Protein AF-A0AAU9UED1-F1 (afdb_monomer_lite)

Organism: Euphydryas editha (NCBI:txid104508)

Foldseek 3Di:
DDPVVVVPADVVNVLPDDDPPDDHPDDDDDQQDKDFDCACPDVVPRHGGDIDHHHDDDDLVPDWDQDPVRDTDSPPDPPPPD

pLDDT: mean 70.94, std 17.63, range [36.66, 94.62]

Structure (mmCIF, N/CA/C/O backbone):
data_AF-A0AAU9UED1-F1
#
_entry.id   AF-A0AAU9UED1-F1
#
loop_
_atom_site.group_PDB
_atom_site.id
_atom_site.type_symbol
_atom_site.label_atom_id
_atom_site.label_alt_id
_atom_site.label_comp_id
_atom_site.label_asym_id
_atom_site.label_entity_id
_atom_site.label_seq_id
_atom_site.pdbx_PDB_ins_code
_atom_site.Cartn_x
_atom_site.Cartn_y
_atom_site.Cartn_z
_atom_site.occupancy
_atom_site.B_iso_or_equiv
_atom_site.auth_seq_id
_atom_site.auth_comp_id
_atom_site.auth_asym_id
_atom_site.auth_atom_id
_atom_site.pdbx_PDB_model_num
ATOM 1 N N . MET A 1 1 ? 22.312 -15.856 -3.903 1.00 48.16 1 MET A N 1
ATOM 2 C CA . MET A 1 1 ? 21.949 -14.925 -4.991 1.00 48.16 1 MET A CA 1
ATOM 3 C C . MET A 1 1 ? 23.047 -13.877 -5.047 1.00 48.16 1 MET A C 1
ATOM 5 O O . MET A 1 1 ? 23.291 -13.249 -4.022 1.00 48.16 1 MET A O 1
ATOM 9 N N . ASN A 1 2 ? 23.819 -13.811 -6.136 1.00 57.75 2 ASN A N 1
ATOM 10 C CA . ASN A 1 2 ? 24.940 -12.869 -6.213 1.00 57.75 2 ASN A CA 1
ATOM 11 C C . ASN A 1 2 ? 24.376 -11.430 -6.305 1.00 57.75 2 ASN A C 1
ATOM 13 O O . ASN A 1 2 ? 23.298 -11.224 -6.859 1.00 57.75 2 ASN A O 1
ATOM 17 N N . GLN A 1 3 ? 25.066 -10.442 -5.733 1.00 54.59 3 GLN A N 1
ATOM 18 C CA . GLN A 1 3 ? 24.602 -9.044 -5.722 1.00 54.59 3 GLN A CA 1
ATOM 19 C C . GLN A 1 3 ? 24.647 -8.358 -7.104 1.00 54.59 3 GLN A C 1
ATOM 21 O O . GLN A 1 3 ? 24.055 -7.295 -7.266 1.00 54.59 3 GLN A O 1
ATOM 26 N N . TYR A 1 4 ? 25.302 -8.965 -8.096 1.00 60.25 4 TYR A N 1
ATOM 27 C CA . TYR A 1 4 ? 25.441 -8.463 -9.466 1.00 60.25 4 TYR A CA 1
ATOM 28 C C . TYR A 1 4 ? 24.252 -8.835 -10.374 1.00 60.25 4 TYR A C 1
ATOM 30 O O . TYR A 1 4 ? 23.964 -8.105 -11.316 1.00 60.25 4 TYR A O 1
ATOM 38 N N . GLU A 1 5 ? 23.503 -9.905 -10.080 1.00 58.03 5 GLU A N 1
ATOM 39 C CA . GLU A 1 5 ? 22.343 -10.323 -10.890 1.00 58.03 5 GLU A CA 1
ATOM 40 C C . GLU A 1 5 ? 21.134 -9.394 -10.720 1.00 58.03 5 GLU A C 1
ATOM 42 O O . GLU A 1 5 ? 20.358 -9.196 -11.652 1.00 58.03 5 GLU A O 1
ATOM 47 N N . ALA A 1 6 ? 20.993 -8.763 -9.550 1.00 55.16 6 ALA A N 1
ATOM 48 C CA . ALA A 1 6 ? 19.930 -7.792 -9.290 1.00 55.16 6 ALA A CA 1
ATOM 49 C C . ALA A 1 6 ? 20.095 -6.488 -10.098 1.00 55.16 6 ALA A C 1
ATOM 51 O O . ALA A 1 6 ? 19.130 -5.743 -10.251 1.00 55.16 6 ALA A O 1
ATOM 52 N N . MET A 1 7 ? 21.294 -6.211 -10.630 1.00 56.19 7 MET A N 1
ATOM 53 C CA . MET A 1 7 ? 21.572 -5.041 -11.475 1.00 56.19 7 MET A CA 1
ATOM 54 C C . MET A 1 7 ? 21.303 -5.278 -12.970 1.00 56.19 7 MET A C 1
ATOM 56 O O . MET A 1 7 ? 21.477 -4.352 -13.757 1.00 56.19 7 MET A O 1
ATOM 60 N N . ASN A 1 8 ? 20.875 -6.480 -13.378 1.00 66.12 8 ASN A N 1
ATOM 61 C CA . ASN A 1 8 ? 20.793 -6.853 -14.794 1.00 66.12 8 ASN A CA 1
ATOM 62 C C . ASN A 1 8 ? 19.410 -6.655 -15.443 1.00 66.12 8 ASN A C 1
ATOM 64 O O . ASN A 1 8 ? 19.215 -7.032 -16.596 1.00 66.12 8 ASN A O 1
ATOM 68 N N . TYR A 1 9 ? 18.441 -6.081 -14.725 1.00 76.81 9 TYR A N 1
ATOM 69 C CA . TYR A 1 9 ? 17.088 -5.869 -15.242 1.00 76.81 9 TYR A CA 1
ATOM 70 C C . TYR A 1 9 ? 16.822 -4.375 -15.444 1.00 76.81 9 TYR A C 1
ATOM 72 O O . TYR A 1 9 ? 16.721 -3.639 -14.457 1.00 76.81 9 TYR A O 1
ATOM 80 N N . PRO A 1 10 ? 16.703 -3.912 -16.704 1.00 80.62 10 PRO A N 1
ATOM 81 C CA . PRO A 1 10 ? 16.269 -2.554 -17.003 1.00 80.62 10 PRO A CA 1
ATOM 82 C C . PRO A 1 10 ? 14.925 -2.254 -16.336 1.00 80.62 10 PRO A C 1
ATOM 84 O O . PRO A 1 10 ? 14.069 -3.133 -16.200 1.00 80.62 10 PRO A O 1
ATOM 87 N N . ILE A 1 11 ? 14.718 -1.004 -15.926 1.00 70.44 11 ILE A N 1
ATOM 88 C CA . ILE A 1 11 ? 13.482 -0.607 -15.242 1.00 70.44 11 ILE A CA 1
ATOM 89 C C . ILE A 1 11 ? 12.264 -0.745 -16.162 1.00 70.44 11 ILE A C 1
ATOM 91 O O . ILE A 1 11 ? 11.176 -1.065 -15.700 1.00 70.44 11 ILE A O 1
ATOM 95 N N . GLU A 1 12 ? 12.461 -0.576 -17.466 1.00 76.56 12 GLU A N 1
ATOM 96 C CA . GLU A 1 12 ? 11.455 -0.765 -18.507 1.00 76.56 12 GLU A CA 1
ATOM 97 C C . GLU A 1 12 ? 10.975 -2.217 -18.555 1.00 76.56 12 GLU A C 1
ATOM 99 O O . GLU A 1 12 ? 9.778 -2.463 -18.669 1.00 76.56 12 GLU A O 1
ATOM 104 N N . PHE A 1 13 ? 11.899 -3.173 -18.401 1.00 80.75 13 PHE A N 1
ATOM 105 C CA . PHE A 1 13 ? 11.569 -4.592 -18.308 1.00 80.75 13 PHE A CA 1
ATOM 106 C C . PHE A 1 13 ? 10.814 -4.894 -17.014 1.00 80.75 13 PHE A C 1
ATOM 108 O O . PHE A 1 13 ? 9.811 -5.588 -17.048 1.00 80.75 13 PHE A O 1
ATOM 115 N N . LEU A 1 14 ? 11.238 -4.341 -15.875 1.00 77.44 14 LEU A N 1
ATOM 116 C CA . LEU A 1 14 ? 10.519 -4.541 -14.611 1.00 77.44 14 LEU A CA 1
ATOM 117 C C . LEU A 1 14 ? 9.107 -3.936 -14.636 1.00 77.44 14 LEU A C 1
ATOM 119 O O . LEU A 1 14 ? 8.185 -4.525 -14.080 1.00 77.44 14 LEU A O 1
ATOM 123 N N . ASN A 1 15 ? 8.932 -2.789 -15.294 1.00 73.69 15 ASN A N 1
ATOM 124 C CA . ASN A 1 15 ? 7.643 -2.109 -15.423 1.00 73.69 15 ASN A CA 1
ATOM 125 C C . ASN A 1 15 ? 6.695 -2.791 -16.418 1.00 73.69 15 ASN A C 1
ATOM 127 O O . ASN A 1 15 ? 5.492 -2.553 -16.343 1.00 73.69 15 ASN A O 1
ATOM 131 N N . SER A 1 16 ? 7.210 -3.615 -17.337 1.00 76.62 16 SER A N 1
ATOM 132 C CA . SER A 1 16 ? 6.377 -4.405 -18.250 1.00 76.62 16 SER A CA 1
ATOM 133 C C . SER A 1 16 ? 5.900 -5.726 -17.644 1.00 76.62 16 SER A C 1
ATOM 135 O O . SER A 1 16 ? 5.059 -6.399 -18.238 1.00 76.62 16 SER A O 1
ATOM 137 N N . LEU A 1 17 ? 6.411 -6.113 -16.470 1.00 80.75 17 LEU A N 1
ATOM 138 C CA . LEU A 1 17 ? 5.971 -7.326 -15.792 1.00 80.75 17 LEU A CA 1
ATOM 139 C C . LEU A 1 17 ? 4.586 -7.124 -15.168 1.00 80.75 17 LEU A C 1
ATOM 141 O O . LEU A 1 17 ? 4.380 -6.247 -14.332 1.00 80.75 17 LEU A O 1
ATOM 145 N N . GLU A 1 18 ? 3.670 -8.037 -15.484 1.00 77.38 18 GLU A N 1
ATOM 146 C CA . GLU A 1 18 ? 2.375 -8.184 -14.812 1.00 77.38 18 GLU A CA 1
ATOM 147 C C . GLU A 1 18 ? 2.305 -9.550 -14.114 1.00 77.38 18 GLU A C 1
ATOM 149 O O . GLU A 1 18 ? 1.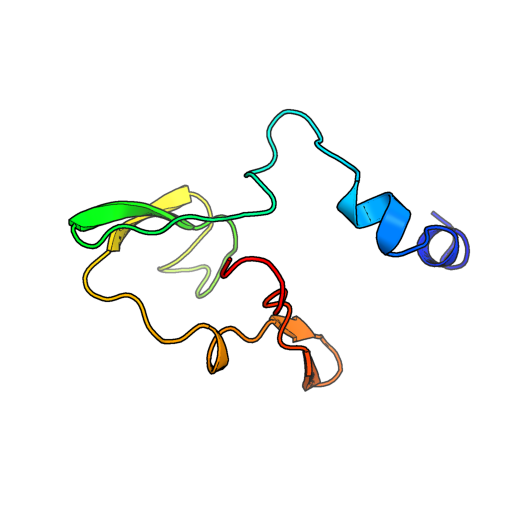617 -10.469 -14.568 1.00 77.38 18 GLU A O 1
ATOM 154 N N . PRO A 1 19 ? 3.072 -9.753 -13.028 1.00 81.00 19 PRO A N 1
ATOM 155 C CA . PRO A 1 19 ? 3.094 -11.036 -12.351 1.00 81.00 19 PRO A CA 1
ATOM 156 C C . PRO A 1 19 ? 1.737 -11.317 -11.700 1.00 81.00 19 PRO A C 1
ATOM 158 O O . PRO A 1 19 ? 1.146 -10.469 -11.024 1.00 81.00 19 PRO A O 1
ATOM 161 N N . ALA A 1 20 ? 1.256 -12.547 -11.872 1.00 79.81 20 ALA A N 1
ATOM 162 C CA . ALA A 1 20 ? 0.006 -12.990 -11.276 1.00 79.81 20 ALA A CA 1
ATOM 163 C C . ALA A 1 20 ? 0.041 -12.832 -9.745 1.00 79.81 20 ALA A C 1
ATOM 165 O O . ALA A 1 20 ? 0.993 -13.242 -9.081 1.00 79.81 20 ALA A O 1
ATOM 166 N N . GLY A 1 21 ? -1.014 -12.241 -9.180 1.00 76.69 21 GLY A N 1
ATOM 167 C CA . GLY A 1 21 ? -1.135 -12.014 -7.736 1.00 76.69 21 GLY A CA 1
ATOM 168 C C . GLY A 1 21 ? -0.479 -10.729 -7.219 1.00 76.69 21 GLY A C 1
ATOM 169 O O . GLY A 1 21 ? -0.565 -10.456 -6.021 1.00 76.69 21 GLY A O 1
ATOM 170 N N . MET A 1 22 ? 0.126 -9.914 -8.087 1.00 73.50 22 MET A N 1
ATOM 171 C CA . MET A 1 22 ? 0.593 -8.572 -7.737 1.00 73.50 22 MET A CA 1
ATOM 172 C C . MET A 1 22 ? -0.483 -7.527 -8.094 1.00 73.50 22 MET A C 1
ATOM 174 O O . MET A 1 22 ? -1.195 -7.700 -9.085 1.00 73.50 22 MET A O 1
ATOM 178 N N . PRO A 1 23 ? -0.675 -6.461 -7.291 1.00 69.25 23 PRO A N 1
ATOM 179 C CA . PRO A 1 23 ? -1.590 -5.381 -7.653 1.00 69.25 23 PRO A CA 1
ATOM 180 C C . PRO A 1 23 ? -1.168 -4.707 -8.969 1.00 69.25 23 PRO A C 1
ATOM 182 O O . PRO A 1 23 ? 0.025 -4.681 -9.283 1.00 69.25 23 PRO A O 1
ATOM 185 N N . PRO A 1 24 ? -2.120 -4.109 -9.705 1.00 67.00 24 PRO A N 1
ATOM 186 C CA . PRO A 1 24 ? -1.820 -3.389 -10.937 1.00 67.00 24 PRO A CA 1
ATOM 187 C C . PRO A 1 24 ? -0.813 -2.258 -10.691 1.00 67.00 24 PRO A C 1
ATOM 189 O O . PRO A 1 24 ? -0.852 -1.596 -9.650 1.00 67.00 24 PRO A O 1
ATOM 192 N N . HIS A 1 25 ? 0.056 -2.009 -11.678 1.00 68.56 25 HIS A N 1
ATOM 193 C CA . HIS A 1 25 ? 1.035 -0.914 -11.628 1.00 68.56 25 HIS A CA 1
ATOM 194 C C . HIS A 1 25 ? 0.357 0.462 -11.476 1.00 68.56 25 HIS A C 1
ATOM 196 O O . HIS A 1 25 ? 0.922 1.377 -10.876 1.00 68.56 25 HIS A O 1
ATOM 202 N N . CYS A 1 26 ? -0.884 0.575 -11.961 1.00 71.12 26 CYS A N 1
ATOM 203 C CA . CYS A 1 26 ? -1.766 1.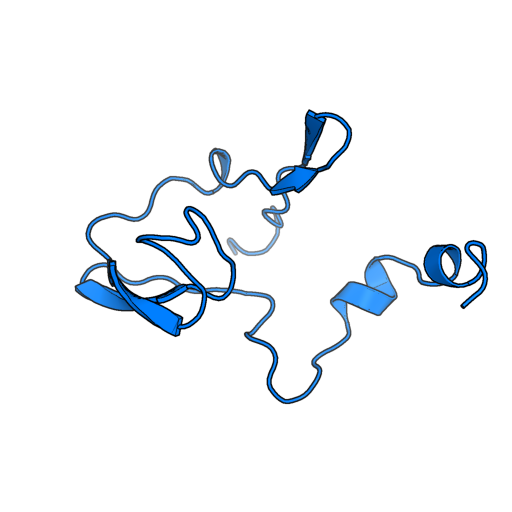721 -11.785 1.00 71.12 26 CYS A CA 1
ATOM 204 C C . CYS A 1 26 ? -2.806 1.455 -10.695 1.00 71.12 26 CYS A C 1
ATOM 206 O O . CYS A 1 26 ? -3.710 0.633 -10.856 1.00 71.12 26 CYS A O 1
ATOM 208 N N . LEU A 1 27 ? -2.711 2.201 -9.593 1.00 76.00 27 LEU A N 1
ATOM 209 C CA . LEU A 1 27 ? -3.662 2.125 -8.490 1.00 76.00 27 LEU A CA 1
ATOM 210 C C . LEU A 1 27 ? -4.661 3.286 -8.549 1.00 76.00 27 LEU A C 1
ATOM 212 O O . LEU A 1 27 ? -4.370 4.399 -8.111 1.00 76.00 27 LEU A O 1
ATOM 216 N N . ASN A 1 28 ? -5.870 2.996 -9.024 1.00 78.56 28 ASN A N 1
ATOM 217 C CA . ASN A 1 28 ? -6.975 3.950 -9.021 1.00 78.56 28 ASN A CA 1
ATOM 218 C C . ASN A 1 28 ? -7.683 3.942 -7.663 1.00 78.56 28 ASN A C 1
ATOM 220 O O . ASN A 1 28 ? -8.238 2.929 -7.235 1.00 78.56 28 ASN A O 1
ATOM 224 N N . LEU A 1 29 ? -7.669 5.082 -6.974 1.00 83.88 29 LEU A N 1
ATOM 225 C CA . LEU A 1 29 ? -8.238 5.236 -5.637 1.00 83.88 29 LEU A CA 1
ATOM 226 C C . LEU A 1 29 ? -9.552 6.016 -5.679 1.00 83.88 29 LEU A C 1
ATOM 228 O O . LEU A 1 29 ? -9.634 7.079 -6.290 1.00 83.88 29 LEU A O 1
ATOM 232 N N . LYS A 1 30 ? -10.565 5.530 -4.956 1.00 85.81 30 LYS A N 1
ATOM 233 C CA . LYS A 1 30 ? -11.872 6.187 -4.842 1.00 85.81 30 LYS A CA 1
ATOM 234 C C . LYS A 1 30 ? -12.200 6.472 -3.384 1.00 85.81 30 LYS A C 1
ATOM 236 O O . LYS A 1 30 ? -12.242 5.565 -2.561 1.00 85.81 30 LYS A O 1
ATOM 241 N N . VAL A 1 31 ? -12.485 7.729 -3.053 1.00 89.75 31 VAL A N 1
ATOM 242 C CA . VAL A 1 31 ? -12.938 8.088 -1.700 1.00 89.75 31 VAL A CA 1
ATOM 243 C C . VAL A 1 31 ? -14.163 7.248 -1.316 1.00 89.75 31 VAL A C 1
ATOM 245 O O . VAL A 1 31 ? -15.090 7.079 -2.105 1.00 89.75 31 VAL A O 1
ATOM 248 N N . GLY A 1 32 ? -14.139 6.697 -0.105 1.00 91.00 32 GLY A N 1
ATOM 249 C CA . GLY A 1 32 ? -15.143 5.779 0.426 1.00 91.00 32 GLY A CA 1
ATOM 250 C C . GLY A 1 32 ? -14.862 4.299 0.155 1.00 91.00 32 GLY A C 1
ATOM 251 O O . GLY A 1 32 ? -15.521 3.458 0.762 1.00 91.00 32 GLY A O 1
ATOM 252 N N . SER A 1 33 ? -13.893 3.948 -0.699 1.00 92.69 33 SER A N 1
ATOM 253 C CA . SER A 1 33 ? -13.538 2.544 -0.935 1.00 92.69 33 SER A CA 1
ATOM 254 C C . SER A 1 33 ? -12.734 1.951 0.225 1.00 92.69 33 SER A C 1
ATOM 256 O O . SER A 1 33 ? -11.998 2.652 0.928 1.00 92.69 33 SER A O 1
ATOM 258 N N . LEU A 1 34 ? -12.845 0.633 0.403 1.00 93.75 34 LEU A N 1
ATOM 259 C CA . LEU A 1 34 ? -11.928 -0.122 1.252 1.00 93.75 34 LEU A CA 1
ATOM 260 C C . LEU A 1 34 ? -10.618 -0.373 0.496 1.00 93.75 34 LEU A C 1
ATOM 262 O O . LEU A 1 34 ? -10.635 -0.712 -0.685 1.00 93.75 34 LEU A O 1
ATOM 266 N N . ILE A 1 35 ? -9.492 -0.218 1.185 1.00 90.19 35 ILE A N 1
ATOM 267 C CA . ILE A 1 35 ? -8.147 -0.529 0.689 1.00 90.19 35 ILE A CA 1
ATOM 268 C C . ILE A 1 35 ? -7.462 -1.509 1.643 1.00 90.19 35 ILE A C 1
ATOM 270 O O . ILE A 1 35 ? -7.805 -1.561 2.824 1.00 90.19 35 ILE A O 1
ATOM 274 N N . ILE A 1 36 ? -6.486 -2.268 1.145 1.00 91.94 36 ILE A N 1
ATOM 275 C CA . ILE A 1 36 ? -5.666 -3.185 1.947 1.00 91.94 36 ILE A CA 1
ATOM 276 C C . ILE A 1 36 ? -4.219 -2.696 1.920 1.00 91.94 36 ILE A C 1
ATOM 278 O O . ILE A 1 36 ? -3.682 -2.394 0.854 1.00 91.94 36 ILE A O 1
ATOM 282 N N . LEU A 1 37 ? -3.578 -2.613 3.086 1.00 88.75 37 LEU A N 1
ATOM 283 C CA . LEU A 1 37 ? -2.141 -2.362 3.161 1.00 88.75 37 LEU A CA 1
ATOM 284 C C . LEU A 1 37 ? -1.377 -3.589 2.668 1.00 88.75 37 LEU A C 1
ATOM 286 O O . LEU A 1 37 ? -1.587 -4.674 3.189 1.00 88.75 37 LEU A O 1
ATOM 290 N N . LEU A 1 38 ? -0.457 -3.399 1.723 1.00 86.50 38 LEU A N 1
ATOM 291 C CA . LEU A 1 38 ? 0.436 -4.460 1.233 1.00 86.50 38 LEU A CA 1
ATOM 292 C C . LEU A 1 38 ? 1.820 -4.436 1.899 1.00 86.50 38 LEU A C 1
ATOM 294 O O . LEU A 1 38 ? 2.642 -5.323 1.696 1.00 86.50 38 LEU A O 1
ATOM 298 N N . ARG A 1 39 ? 2.090 -3.404 2.706 1.00 83.06 39 ARG A N 1
ATOM 299 C CA . ARG A 1 39 ? 3.348 -3.215 3.432 1.00 83.06 39 ARG A CA 1
ATOM 300 C C . ARG A 1 39 ? 3.087 -2.807 4.871 1.00 83.06 39 ARG A C 1
ATOM 302 O O . ARG A 1 39 ? 2.130 -2.092 5.161 1.00 83.06 39 ARG A O 1
ATOM 309 N N . ASN A 1 40 ? 3.994 -3.205 5.755 1.00 84.69 40 ASN A N 1
ATOM 310 C CA . ASN A 1 40 ? 3.981 -2.755 7.138 1.00 84.69 40 ASN A CA 1
ATOM 311 C C . ASN A 1 40 ? 4.397 -1.279 7.198 1.00 84.69 40 ASN A C 1
ATOM 313 O O . ASN A 1 40 ? 5.478 -0.914 6.733 1.00 84.69 40 ASN A O 1
ATOM 317 N N . ILE A 1 41 ? 3.531 -0.440 7.761 1.00 85.31 41 ILE A N 1
ATOM 318 C CA . ILE A 1 41 ? 3.826 0.964 8.089 1.00 85.31 41 ILE A CA 1
ATOM 319 C C . ILE A 1 41 ? 4.170 1.059 9.574 1.00 85.31 41 ILE A C 1
ATOM 321 O O . ILE A 1 41 ? 5.157 1.674 9.960 1.00 85.31 41 ILE A O 1
ATOM 325 N N . AS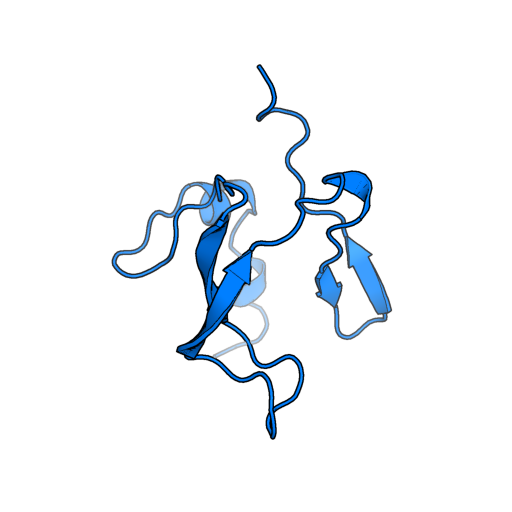N A 1 42 ? 3.365 0.394 10.401 1.00 88.25 42 ASN A N 1
ATOM 326 C CA . ASN A 1 42 ? 3.617 0.190 11.816 1.00 88.25 42 ASN A CA 1
ATOM 327 C C . ASN A 1 42 ? 3.282 -1.276 12.116 1.00 88.25 42 ASN A C 1
ATOM 329 O O . ASN A 1 42 ? 2.097 -1.598 12.181 1.00 88.25 42 ASN A O 1
ATOM 333 N N . PRO A 1 43 ? 4.275 -2.165 12.291 1.00 84.69 43 PRO A N 1
ATOM 334 C CA . PRO A 1 43 ? 4.039 -3.602 12.443 1.00 84.69 43 PRO A CA 1
ATOM 335 C C . PRO A 1 43 ? 3.015 -3.983 13.523 1.00 84.69 43 PRO A C 1
ATOM 337 O O . PRO A 1 43 ? 2.366 -5.013 13.391 1.00 84.69 43 PRO A O 1
ATOM 340 N N . LEU A 1 44 ? 2.830 -3.149 14.552 1.00 90.75 44 LEU A N 1
ATOM 341 C CA . LEU A 1 44 ? 1.905 -3.411 15.659 1.00 90.75 44 LEU A CA 1
ATOM 342 C C . LEU A 1 44 ? 0.460 -2.951 15.403 1.00 90.75 44 LEU A C 1
ATOM 344 O O . LEU A 1 44 ? -0.436 -3.357 16.136 1.00 90.75 44 LEU A O 1
ATOM 348 N N . LYS A 1 45 ? 0.217 -2.064 14.429 1.00 90.56 45 LYS A N 1
ATOM 349 C CA . LYS A 1 45 ? -1.109 -1.433 14.221 1.00 90.56 45 LYS A CA 1
ATOM 350 C C . LYS A 1 45 ? -1.551 -1.331 12.762 1.00 90.56 45 LYS A C 1
ATOM 352 O O . LYS A 1 45 ? -2.741 -1.330 12.484 1.00 90.56 45 LYS A O 1
ATOM 357 N N . LEU A 1 46 ? -0.603 -1.181 11.845 1.00 90.81 46 LEU A N 1
ATOM 358 C CA . LEU A 1 46 ? -0.804 -0.962 10.415 1.00 90.81 46 LEU A CA 1
ATOM 359 C C . LEU A 1 46 ? 0.159 -1.873 9.654 1.00 90.81 46 LEU A C 1
ATOM 361 O O . LEU A 1 46 ? 1.232 -1.453 9.202 1.00 90.81 46 LEU A O 1
ATOM 365 N N . CYS A 1 47 ? -0.222 -3.141 9.584 1.00 93.00 47 CYS A N 1
ATOM 366 C CA . CYS A 1 47 ? 0.533 -4.205 8.941 1.00 93.00 47 CYS A CA 1
ATOM 367 C C . CYS A 1 47 ? -0.121 -4.647 7.625 1.00 93.00 47 CYS A C 1
ATOM 369 O O . CYS A 1 47 ? -1.254 -4.267 7.309 1.00 93.00 47 CYS A O 1
ATOM 371 N N . ASN A 1 48 ? 0.608 -5.451 6.855 1.00 91.56 48 ASN A N 1
ATOM 372 C CA . ASN A 1 48 ? 0.097 -6.095 5.653 1.00 91.56 48 ASN A CA 1
ATOM 373 C C . ASN A 1 48 ? -1.230 -6.826 5.944 1.00 91.56 48 ASN A C 1
ATOM 375 O O . ASN A 1 48 ? -1.351 -7.520 6.951 1.00 91.56 48 ASN A O 1
ATOM 379 N N . GLY A 1 49 ? -2.228 -6.645 5.083 1.00 91.00 49 GLY A N 1
ATOM 380 C CA . GLY A 1 49 ? -3.577 -7.192 5.248 1.00 91.00 49 GLY A CA 1
ATOM 381 C C . GLY A 1 49 ? -4.556 -6.280 5.998 1.00 91.00 49 GLY A C 1
ATOM 382 O O . GLY A 1 49 ? -5.762 -6.530 5.962 1.00 91.00 49 GLY A O 1
ATOM 383 N N . THR A 1 50 ? -4.090 -5.193 6.625 1.00 93.81 50 THR A N 1
ATOM 384 C CA . THR A 1 50 ? -4.980 -4.244 7.318 1.00 93.81 50 THR A CA 1
ATOM 385 C C . THR A 1 50 ? -5.916 -3.563 6.317 1.00 93.81 50 THR A C 1
ATOM 387 O O . THR A 1 50 ? -5.454 -2.952 5.351 1.00 93.81 50 THR A O 1
ATOM 390 N N . ARG A 1 51 ? -7.231 -3.638 6.566 1.00 94.62 51 ARG A N 1
ATOM 391 C CA . ARG A 1 51 ? -8.273 -2.980 5.762 1.00 94.62 51 ARG A CA 1
ATOM 392 C C . ARG A 1 51 ? -8.551 -1.574 6.288 1.00 94.62 51 ARG A C 1
ATOM 394 O O . ARG A 1 51 ? -8.813 -1.407 7.476 1.00 94.62 51 ARG A O 1
ATOM 401 N N . LEU A 1 52 ? -8.530 -0.577 5.409 1.00 93.12 52 LEU A N 1
ATOM 402 C CA . LEU A 1 52 ? -8.778 0.829 5.743 1.00 93.12 52 LEU A CA 1
ATOM 403 C C . LEU A 1 52 ? -9.867 1.410 4.841 1.00 93.12 52 LEU A C 1
ATOM 405 O O . LEU A 1 52 ? -9.980 1.027 3.681 1.00 93.12 52 LEU A O 1
ATOM 409 N N . ALA A 1 53 ? -10.638 2.367 5.356 1.00 94.12 53 ALA A N 1
ATOM 410 C CA . ALA A 1 53 ? -11.580 3.145 4.556 1.00 94.12 53 ALA A CA 1
ATOM 411 C C . ALA A 1 53 ? -10.914 4.434 4.062 1.00 94.12 53 ALA A C 1
ATOM 413 O O . ALA A 1 53 ? -10.411 5.236 4.857 1.00 94.12 53 ALA A O 1
ATOM 414 N N . LEU A 1 54 ? -10.921 4.649 2.750 1.00 88.31 54 LEU A N 1
ATOM 415 C CA . LEU A 1 54 ? -10.272 5.800 2.139 1.00 88.31 54 LEU A CA 1
ATOM 416 C 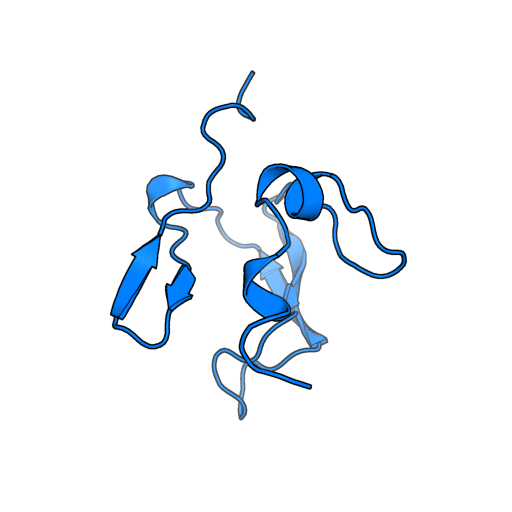C . LEU A 1 54 ? -11.100 7.076 2.351 1.00 88.31 54 LEU A C 1
ATOM 418 O O . LEU A 1 54 ? -12.174 7.236 1.781 1.00 88.31 54 LEU A O 1
ATOM 422 N N . LYS A 1 55 ? -10.594 8.013 3.159 1.00 91.19 55 LYS A N 1
ATOM 423 C CA . LYS A 1 55 ? -11.279 9.288 3.457 1.00 91.19 55 LYS A CA 1
ATOM 424 C C . LYS A 1 55 ? -10.928 10.419 2.487 1.00 91.19 55 LYS A C 1
ATOM 426 O O . LYS A 1 55 ? -11.776 11.252 2.194 1.00 91.19 55 LYS A O 1
ATOM 431 N N . LYS A 1 56 ? -9.679 10.475 2.016 1.00 87.19 56 LYS A N 1
ATOM 432 C CA . LYS A 1 56 ? -9.171 11.524 1.122 1.00 87.19 56 LYS A CA 1
ATOM 433 C C . LYS A 1 56 ? -8.007 10.984 0.298 1.00 87.19 56 LYS A C 1
ATOM 435 O O . LYS A 1 56 ? -7.166 10.269 0.835 1.00 87.19 56 LYS A O 1
ATOM 440 N N . VAL A 1 57 ? -7.944 11.373 -0.972 1.00 82.44 57 VAL A N 1
ATOM 441 C CA . VAL A 1 57 ? -6.786 11.138 -1.843 1.00 82.44 57 VAL A CA 1
ATOM 442 C C . VAL A 1 57 ? -5.991 12.442 -1.922 1.00 82.44 57 VAL A C 1
ATOM 444 O O . VAL A 1 57 ? -6.555 13.506 -2.173 1.00 82.44 57 VAL A O 1
ATOM 447 N N . GLY A 1 58 ? -4.701 12.380 -1.594 1.00 75.12 58 GLY A N 1
ATOM 448 C CA . GLY A 1 58 ? -3.782 13.510 -1.743 1.00 75.12 58 GLY A CA 1
ATOM 449 C C . GLY A 1 58 ? -3.282 13.641 -3.181 1.00 75.12 58 GLY A C 1
ATOM 450 O O . GLY A 1 58 ? -3.519 12.764 -4.005 1.00 75.12 58 GLY A O 1
ATOM 451 N N . THR A 1 59 ? -2.560 14.719 -3.489 1.00 68.69 59 THR A N 1
ATOM 452 C CA . THR A 1 59 ? -1.918 14.837 -4.800 1.00 68.69 59 THR A CA 1
ATOM 453 C C . THR A 1 59 ? -0.768 13.831 -4.934 1.00 68.69 59 THR A C 1
ATOM 455 O O . THR A 1 59 ? -0.025 13.619 -3.967 1.00 68.69 59 THR A O 1
ATOM 458 N N . PRO A 1 60 ? -0.569 13.248 -6.130 1.00 61.47 60 PRO A N 1
ATOM 459 C CA . PRO A 1 60 ? 0.526 12.315 -6.399 1.00 61.47 60 PRO A CA 1
ATOM 460 C C . PRO A 1 60 ? 1.916 12.878 -6.050 1.00 61.47 60 PRO A C 1
ATOM 462 O O . PRO A 1 60 ? 2.805 12.151 -5.618 1.00 61.47 60 PRO A O 1
ATOM 465 N N . SER A 1 61 ? 2.092 14.201 -6.098 1.00 56.72 61 SER A N 1
ATOM 466 C CA . SER A 1 61 ? 3.312 14.910 -5.679 1.00 56.72 61 SER A CA 1
ATOM 467 C C . SER A 1 61 ? 3.784 14.578 -4.250 1.00 56.72 61 SER A C 1
ATOM 469 O O . SER A 1 61 ? 4.918 14.895 -3.904 1.00 56.72 61 SER A O 1
ATOM 471 N N . ARG A 1 62 ? 2.923 13.972 -3.417 1.00 52.47 62 ARG A N 1
ATOM 472 C CA . ARG A 1 62 ? 3.195 13.587 -2.022 1.00 52.47 62 ARG A CA 1
ATOM 473 C C . ARG A 1 62 ? 3.377 12.074 -1.808 1.00 52.47 62 ARG A C 1
ATOM 475 O O . ARG A 1 62 ? 3.542 11.653 -0.664 1.00 52.47 62 ARG A O 1
ATOM 482 N N . LEU A 1 63 ? 3.336 11.256 -2.864 1.00 53.88 63 LEU A N 1
ATOM 483 C CA . LEU A 1 63 ? 3.643 9.822 -2.804 1.00 53.88 63 LEU A CA 1
ATOM 484 C C . LEU A 1 63 ? 5.154 9.615 -2.943 1.00 53.88 63 LEU A C 1
ATOM 486 O O . LEU A 1 63 ? 5.738 9.740 -4.016 1.00 53.88 63 LEU A O 1
ATOM 490 N N . PHE A 1 64 ? 5.790 9.296 -1.822 1.00 51.94 64 PHE A N 1
ATOM 491 C CA . PHE A 1 64 ? 7.228 9.098 -1.733 1.00 51.94 64 PHE A CA 1
ATOM 492 C C . PHE A 1 64 ? 7.534 7.659 -1.334 1.00 51.94 64 PHE A C 1
ATOM 494 O O . PHE A 1 64 ? 7.023 7.162 -0.328 1.00 51.94 64 PHE A O 1
ATOM 501 N N . ILE A 1 65 ? 8.400 6.988 -2.095 1.00 51.12 65 ILE A N 1
ATOM 502 C CA . ILE A 1 65 ? 9.012 5.744 -1.633 1.00 51.12 65 ILE A CA 1
ATOM 503 C C . ILE A 1 65 ? 10.308 6.110 -0.917 1.00 51.12 65 ILE A C 1
ATOM 505 O O . ILE A 1 65 ? 11.255 6.605 -1.530 1.00 51.12 65 ILE A O 1
ATOM 509 N N . HIS A 1 66 ? 10.344 5.862 0.391 1.00 41.34 66 HIS A N 1
ATOM 510 C CA . HIS A 1 66 ? 11.566 5.965 1.179 1.00 41.34 66 HIS A CA 1
ATOM 511 C C . HIS A 1 66 ? 12.466 4.764 0.890 1.00 41.34 66 HIS A C 1
ATOM 513 O O . HIS A 1 66 ? 12.089 3.621 1.157 1.00 41.34 66 HIS A O 1
ATOM 519 N N . THR A 1 67 ? 13.649 5.030 0.340 1.00 51.28 67 THR A N 1
ATOM 520 C CA . THR A 1 67 ? 14.708 4.025 0.190 1.00 51.28 67 THR A CA 1
ATOM 521 C C . THR A 1 67 ? 15.627 4.031 1.413 1.00 51.28 67 THR A C 1
ATOM 523 O O . THR A 1 67 ? 15.695 5.024 2.139 1.00 51.28 67 THR A O 1
ATOM 526 N N . GLN A 1 68 ? 16.352 2.928 1.637 1.00 46.41 68 GLN A N 1
ATOM 527 C CA . GLN A 1 68 ? 17.256 2.750 2.788 1.00 46.41 68 GLN A CA 1
ATOM 528 C C . GLN A 1 68 ? 18.353 3.828 2.878 1.00 46.41 68 GLN A C 1
ATOM 530 O O . GLN A 1 68 ? 18.858 4.101 3.959 1.00 46.41 68 GLN A O 1
ATOM 535 N N . ASN A 1 69 ? 18.652 4.505 1.765 1.00 59.78 69 ASN A N 1
ATOM 536 C CA . ASN A 1 69 ? 19.681 5.544 1.685 1.00 59.78 69 ASN A CA 1
ATOM 537 C C . ASN A 1 69 ? 19.111 6.962 1.888 1.00 59.78 69 ASN A C 1
ATOM 539 O O . ASN A 1 69 ? 19.747 7.941 1.505 1.00 59.78 69 ASN A O 1
ATOM 543 N N . GLY A 1 70 ? 17.873 7.091 2.381 1.00 46.47 70 GLY A N 1
ATOM 544 C CA . GLY A 1 70 ? 17.211 8.384 2.597 1.00 46.47 70 GLY A CA 1
ATOM 545 C C . GLY A 1 70 ? 16.814 9.122 1.312 1.00 46.47 70 GLY A C 1
ATOM 546 O O . GLY A 1 70 ? 16.210 10.190 1.378 1.00 46.47 70 GLY A O 1
ATOM 547 N N . LYS A 1 71 ? 17.105 8.560 0.130 1.00 44.47 71 LYS A N 1
ATOM 548 C CA . LYS A 1 71 ? 16.680 9.130 -1.149 1.00 44.47 71 LYS A CA 1
ATOM 549 C C . LYS A 1 71 ? 15.215 8.805 -1.401 1.00 44.47 71 LYS A C 1
ATOM 551 O O . LYS A 1 71 ? 14.819 7.642 -1.499 1.00 44.47 71 LYS A O 1
ATOM 556 N N . THR A 1 72 ? 14.439 9.865 -1.541 1.00 52.94 72 THR A N 1
ATOM 557 C CA . THR A 1 72 ? 13.037 9.840 -1.925 1.00 52.94 72 THR A CA 1
ATOM 558 C C . THR A 1 72 ? 12.946 9.920 -3.445 1.00 52.94 72 THR A C 1
ATOM 560 O O . THR A 1 72 ? 13.381 10.909 -4.031 1.00 52.94 72 THR A O 1
ATOM 563 N N . LYS A 1 73 ? 12.385 8.898 -4.097 1.00 48.19 73 LYS A N 1
ATOM 564 C CA . LYS A 1 73 ? 11.959 9.003 -5.500 1.00 48.19 73 LYS A CA 1
ATOM 565 C C . LYS A 1 73 ? 10.437 8.993 -5.535 1.00 48.19 73 LYS A C 1
ATOM 567 O O . LYS A 1 73 ? 9.800 8.081 -5.010 1.00 48.19 73 LYS A O 1
ATOM 572 N N . ASN A 1 74 ? 9.870 10.045 -6.111 1.00 43.81 74 ASN A N 1
ATOM 573 C CA . ASN A 1 74 ? 8.472 10.064 -6.493 1.00 43.81 74 ASN A CA 1
ATOM 574 C C . ASN A 1 74 ? 8.343 9.133 -7.714 1.00 43.81 74 ASN A C 1
ATOM 576 O O . ASN A 1 74 ? 8.870 9.458 -8.773 1.00 43.81 74 ASN A O 1
ATOM 580 N N . ILE A 1 75 ? 7.745 7.948 -7.541 1.00 50.78 75 ILE A N 1
ATOM 581 C CA . ILE A 1 75 ? 7.402 7.038 -8.653 1.00 50.78 75 ILE A CA 1
ATOM 582 C C . ILE A 1 75 ? 5.936 7.262 -9.033 1.00 50.78 75 ILE A C 1
ATOM 584 O O . ILE A 1 75 ? 5.150 6.332 -9.172 1.00 50.78 75 ILE A O 1
ATOM 588 N N . VAL A 1 76 ? 5.515 8.517 -9.115 1.00 46.84 76 VAL A N 1
ATOM 589 C CA . VAL A 1 76 ? 4.318 8.853 -9.870 1.00 46.84 76 VAL A CA 1
ATOM 590 C C . VAL A 1 76 ? 4.780 9.022 -11.297 1.00 46.84 76 VAL A C 1
ATOM 592 O O . VAL A 1 76 ? 5.549 9.932 -11.601 1.00 46.84 76 VAL A O 1
ATOM 595 N N . TYR A 1 77 ? 4.322 8.118 -12.154 1.00 46.59 77 TYR A N 1
ATOM 596 C CA . TYR A 1 77 ? 4.430 8.264 -13.593 1.00 46.59 77 TYR A CA 1
ATOM 597 C C . TYR A 1 77 ? 3.716 9.562 -13.999 1.00 46.59 77 TYR A C 1
ATOM 599 O O . TYR A 1 77 ? 2.503 9.657 -13.811 1.00 46.59 77 TYR A O 1
ATOM 607 N N . PRO A 1 78 ? 4.421 10.574 -14.534 1.00 42.84 78 PRO A N 1
ATOM 608 C CA . PRO A 1 78 ? 3.773 11.798 -15.000 1.00 42.84 78 PRO A CA 1
ATOM 609 C C . PRO A 1 78 ? 2.842 11.556 -16.203 1.00 42.84 78 PRO A C 1
ATOM 611 O O . PRO A 1 78 ? 1.970 12.375 -16.450 1.00 42.84 78 PRO A O 1
ATOM 614 N N . ASN A 1 79 ? 2.968 10.416 -16.894 1.00 43.25 79 ASN A N 1
ATOM 615 C CA . ASN A 1 79 ? 2.257 10.117 -18.145 1.00 43.25 79 ASN A CA 1
ATOM 616 C C . ASN A 1 79 ? 0.971 9.277 -17.972 1.00 43.25 79 ASN A C 1
ATOM 618 O O . ASN A 1 79 ? 0.554 8.624 -18.919 1.00 43.25 79 ASN A O 1
ATOM 622 N N . VAL A 1 80 ? 0.366 9.222 -16.779 1.00 44.59 80 VAL A N 1
ATOM 623 C CA . VAL A 1 80 ? -0.891 8.463 -16.543 1.00 44.59 80 VAL A CA 1
ATOM 624 C C . VAL A 1 80 ? -2.041 9.403 -16.149 1.00 44.59 80 VAL A C 1
ATOM 626 O O . VAL A 1 80 ? -2.950 9.034 -15.414 1.00 44.59 80 VAL A O 1
ATOM 629 N N . LEU A 1 81 ? -1.981 10.659 -16.593 1.00 37.50 81 LEU A N 1
ATOM 630 C CA . LEU A 1 81 ? -3.054 11.643 -16.417 1.00 37.50 81 LEU A CA 1
ATOM 631 C C . LEU A 1 81 ? -3.549 12.225 -17.751 1.00 37.50 81 LEU A C 1
ATOM 633 O O . LEU A 1 81 ? -4.036 13.351 -17.757 1.00 37.50 81 LEU A O 1
ATOM 637 N N . ASP A 1 82 ? -3.474 11.437 -18.825 1.00 36.66 82 ASP A N 1
ATOM 638 C CA . ASP A 1 82 ? -4.220 11.670 -20.069 1.00 36.66 82 ASP A CA 1
ATOM 639 C C . ASP A 1 82 ? -5.271 10.567 -20.267 1.00 36.66 82 ASP A C 1
ATOM 641 O O . ASP A 1 82 ? -4.921 9.377 -20.068 1.00 36.66 82 ASP A O 1
#

InterPro domains:
  IPR049163 DNA helicase Pif1-like, 2B domain [PF21530] (12-53)

Secondary structure (DSSP, 8-state):
--TTGGGSS-HHHHHH---TTSPPSS----TT-EEE--S-SBTTTB-TT-EEE---PPPGGG--EE-TTS-EE----TTS--

Sequence (82 aa):
MNQYEAMNYPIEFLNSLEPAGMPPHCLNLKVGSLIILLRNINPLKLCNGTRLALKKVGTPSRLFIHTQNGKTKNIVYPNVLD

Radius of gyration: 15.44 Å; chains: 1; bounding box: 41×30×36 Å

=== Feature glossary ===
Feature key, reading from the visual/contextual features back to the raw sequence:

Rendered structure images. Six rendered views show the 3D structure from the faces of a cube — i.e. along ±x, ±y, ±z. Rendering representation is drawn randomly per protein from cartoon (secondary-structure ribbons), sticks (backbone bonds), or molecular surface; coloring is either N→C rainbow (blue at the N-terminus through red at the C-terminus) or one color per chain.

Contact-map, Ramachandran, and PAE plots. The contact map is a binary N×N matrix image: pixel (i, j) is dark where Cα_i and Cα_j are within 8 Å and |i−j|>4. Because the |i−j|>4 filter removes local helical contacts, off-diagonal stripes parallel to the main diagonal indicate parallel β-sheets; stripes perpendicular to it indicate antiparallel β-sheets. The Ramachandran plot scat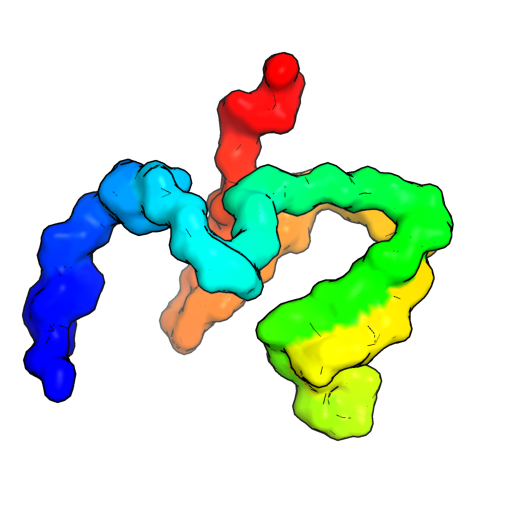ters every residue's (φ, ψ) pair against the sterically allowed regions. The PAE heatmap renders the predicted-aligned-error matrix.

InterPro / GO / CATH / organism. Database cross-references. InterPro integrates a dozen domain/family signature databases into unified entries with residue-range hits. GO terms attach function/process/location labels with evidence codes. CATH codes position the fold in a four-level structural taxonomy. Organism is the NCBI-taxonomy species name.

Nearest PDB structures. The Foldseek neighbor list gives the closest experimentally determined structures in the PDB, rank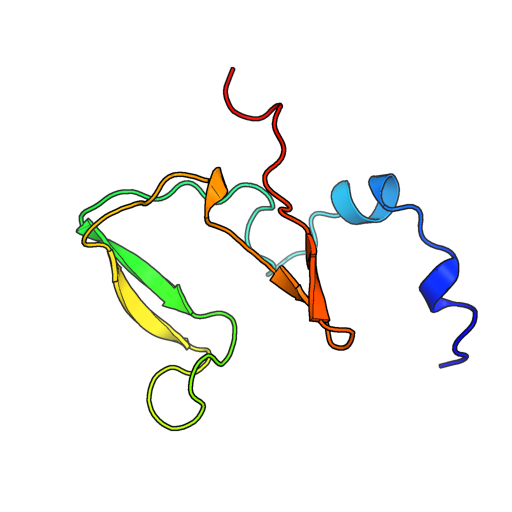ed by structural alignment. TM-score near 1 means near-identical fold; near 0.3 means only rough topology match. This is how one finds what a novel AlphaFold prediction most resembles in the solved-structure universe.

Predicted aligned error. PAE(i, j) answers: if I align the predicted and true structures on residue i, how far off (in Å) do I expect residue j to be? A block-diagonal PAE matrix with low values on the blocks and high values off-diagonal is the signature of a multi-domain protein with confidently predicted domains but uncertain inter-domain orientation.

Solvent-accessible surface area. Accessible surface area quantifies burial. A residue with SASA near zero is packed into the hydrophobic core; one with SASA >100 Å² sits on the surface. Computed here via the Shrake–Rupley numerical algorithm with a 1.4 Å probe.

B-factor. B-factor (Debye–Waller factor) reflects atomic displacement in the crystal lattice. It is an experimental observable (units Å²), not a prediction; low values mean the atom is pinned down, high values mean it moves or is heterogeneous across the crystal.

pLDDT. For AlphaFold models, the B-factor field carries pLDDT — the model's own estimate of local accuracy on a 0–100 scale. Regions with pLDDT<50 should be treated as essentially unmodeled; they often correspond to intrinsically disordered segments.

Backbone torsions (φ/ψ). φ (phi) and ψ (psi) are the two rotatable backbone dihedrals per residue: φ is the C(i-1)–N–Cα–C torsion, ψ is the N–Cα–C–N(i+1) torsion, both in degrees on (−180°, 180°]. α-helical residues cluster near (−60°, −45°); β-strand residues near (−120°, +130°). A Ramachandran plot is simply a scatter of (φ, ψ) for every residue.

Radius of gyration, Cα contacts, bounding box. Radius of gyration (Rg) is the root-mean-square distance of Cα atoms from their centroid — a single number for overall size and compactness. A globular domain of N residues has Rg ≈ 2.2·N^0.38 Å; an extended or disordered chain has a much larger Rg. The Cα contact count is the number of residue pairs whose Cα atoms are within 8 Å and are more than four positions apart in sequence — a standard proxy for tertiary packing density. The bounding box is the smallest axis-aligned box enclosing all Cα atoms.

Secondary structure (3-state, P-SEA). Three-state secondary structure (P-SEA) collapses the eight DSSP classes into helix (a), strand (b), and coil (c). P-SEA assigns these from Cα geometry alone — distances and angles — without requiring backbone oxygens, so it works on any Cα trace.

Secondary structure (8-state, DSSP). DSSP 8-state secondary structure assigns each residue one of H (α-helix), G (3₁₀-helix), I (π-helix), E (extended β-strand), B (isolated β-bridge), T (hydrogen-bonded turn), S (bend), or '-' (coil). The assignment is computed from backbone hydrogen-bond geometry via the Kabsch–Sander algorithm.

Foldseek 3Di. A 3Di character summarizes, for each residue, the relative orientation of the Cα frame of its nearest spatial neighbor. Because it encodes fold topology rather than chemistry, 3Di alignments detect remote structural similarity that sequence alignment misses.

mmCIF coordinates. The mmCIF block holds the 3D Cartesian coordinates of each backbone atom (N, Cα, C, O) in ångströms. mmCIF is the PDB's canonical archive format — a tagged-loop text representation of the atomic model.

Sequence. Sequence gives the chain of amino acids in standard one-letter code (A=alanine, C=cysteine, …, Y=tyrosine), read N→C. It is the only feature that is directly encoded by the gene; all structural features are derived from the folded form of this sequence.